Protein AF-A0AAD7P499-F1 (afdb_monomer)

Nearest PDB structures (foldseek):
  9es7-assembly1_A  TM=9.376E-01  e=2.776E-11  Spinacia oleracea
  6rqf-assembly1_A  TM=9.314E-01  e=6.662E-11  Spinacia oleracea
  1q90-assembly1_B  TM=9.388E-01  e=1.866E-10  Chlamydomonas reinhardtii
  7zxy-assembly1_I  TM=9.371E-01  e=2.068E-10  Synechocystis sp. PCC 6803
  4h44-assembly1_A  TM=9.373E-01  e=2.816E-10  Nostoc sp. PCC 7120 = FACHB-418

Foldseek 3Di:
DDDDPDDDDCVVVVVCVLPDCVCVPPPRVVLNVLVVVLVVLVVLLVLLVLCAVVDPVNQVSVQVVLQVLCPPPPCSQVSSCVQCVDPGNDPSNNVSSVCCNPPVSVVVSVVSVVVNVVSCVVPDDDDDD

Structure (mmCIF, N/CA/C/O backbone):
data_AF-A0AAD7P499-F1
#
_entry.id   AF-A0AAD7P499-F1
#
loop_
_atom_site.group_PDB
_atom_site.id
_atom_site.type_symbol
_atom_site.label_atom_id
_atom_site.label_alt_id
_atom_site.label_comp_id
_atom_site.label_asym_id
_atom_site.label_entity_id
_atom_site.label_seq_id
_atom_site.pdbx_PDB_ins_code
_atom_site.Cartn_x
_atom_site.Cartn_y
_atom_site.Cartn_z
_atom_site.occupancy
_atom_site.B_iso_or_equiv
_atom_site.auth_seq_id
_atom_site.auth_comp_id
_atom_site.auth_asym_id
_atom_site.auth_atom_id
_atom_site.pdbx_PDB_model_num
ATOM 1 N N . MET A 1 1 ? 2.656 14.335 39.835 1.00 34.94 1 MET A N 1
ATOM 2 C CA . MET A 1 1 ? 3.206 13.265 40.696 1.00 34.94 1 MET A CA 1
ATOM 3 C C . MET A 1 1 ? 2.964 11.946 39.965 1.00 34.94 1 MET A C 1
ATOM 5 O O . MET A 1 1 ? 1.890 11.389 40.089 1.00 34.94 1 MET A O 1
ATOM 9 N N . VAL A 1 2 ? 3.708 11.640 38.898 1.00 44.84 2 VAL A N 1
ATOM 10 C CA . VAL A 1 2 ? 5.021 10.953 38.890 1.00 44.84 2 VAL A CA 1
ATOM 11 C C . VAL A 1 2 ? 4.968 9.663 39.716 1.00 44.84 2 VAL A C 1
ATOM 13 O O . VAL A 1 2 ? 5.393 9.638 40.865 1.00 44.84 2 VAL A O 1
ATOM 16 N N . GLY A 1 3 ? 4.378 8.620 39.128 1.00 40.53 3 GLY A N 1
ATOM 17 C CA . GLY A 1 3 ? 4.445 7.245 39.618 1.00 40.53 3 GLY A CA 1
ATOM 18 C C . GLY A 1 3 ? 5.548 6.511 38.867 1.00 40.53 3 GLY A C 1
ATOM 19 O O . GLY A 1 3 ? 5.436 6.297 37.663 1.00 40.53 3 GLY A O 1
ATOM 20 N N . LYS A 1 4 ? 6.628 6.218 39.587 1.00 42.44 4 LYS A N 1
ATOM 21 C CA . LYS A 1 4 ? 7.816 5.490 39.142 1.00 42.44 4 LYS A CA 1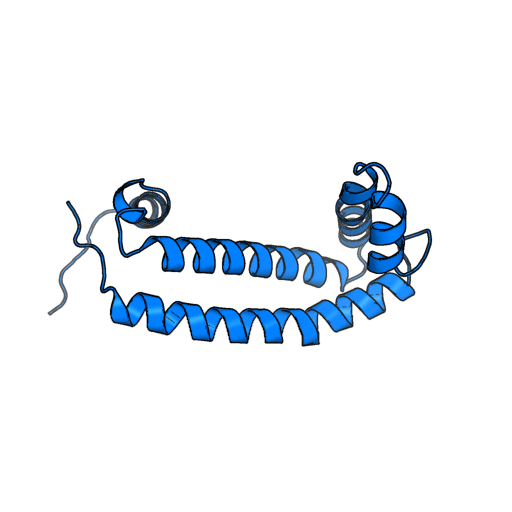
ATOM 22 C C . LYS A 1 4 ? 7.460 4.109 38.582 1.00 42.44 4 LYS A C 1
ATOM 24 O O . LYS A 1 4 ? 6.815 3.330 39.277 1.00 42.44 4 LYS A O 1
ATOM 29 N N . TYR A 1 5 ? 7.961 3.802 37.390 1.00 47.28 5 TYR A N 1
ATOM 30 C CA . TYR A 1 5 ? 8.195 2.434 36.931 1.00 47.28 5 TYR A CA 1
ATOM 31 C C . TYR A 1 5 ? 9.713 2.254 36.869 1.00 47.28 5 TYR A C 1
ATOM 33 O O . TYR A 1 5 ? 10.354 2.603 35.886 1.00 47.28 5 TYR A O 1
ATOM 41 N N . ASP A 1 6 ? 10.285 1.813 37.988 1.00 47.78 6 ASP A N 1
ATOM 42 C CA . ASP A 1 6 ? 11.699 1.460 38.115 1.00 47.78 6 ASP A CA 1
ATOM 43 C C . ASP A 1 6 ? 11.816 -0.065 37.919 1.00 47.78 6 ASP A C 1
ATOM 45 O O . ASP A 1 6 ? 11.489 -0.836 38.822 1.00 47.78 6 ASP A O 1
ATOM 49 N N . GLY A 1 7 ? 12.255 -0.518 36.739 1.00 48.16 7 GLY A N 1
ATOM 50 C CA . GLY A 1 7 ? 12.545 -1.929 36.460 1.00 48.16 7 GLY A CA 1
ATOM 51 C C . GLY A 1 7 ? 13.224 -2.117 35.093 1.00 48.16 7 GLY A C 1
ATOM 52 O O . GLY A 1 7 ? 12.680 -1.658 34.102 1.00 48.16 7 GLY A O 1
ATOM 53 N N . PRO A 1 8 ? 14.388 -2.785 34.990 1.00 52.06 8 PRO A N 1
ATOM 54 C CA . PRO A 1 8 ? 15.264 -2.710 33.810 1.00 52.06 8 PRO A CA 1
ATOM 55 C C . PRO A 1 8 ? 14.818 -3.502 32.554 1.00 52.06 8 PRO A C 1
ATOM 57 O O . PRO A 1 8 ? 15.661 -3.752 31.702 1.00 52.06 8 PRO A O 1
ATOM 60 N N . ASN A 1 9 ? 13.553 -3.934 32.425 1.00 48.44 9 ASN A N 1
ATOM 61 C CA . ASN A 1 9 ? 13.079 -4.811 31.327 1.00 48.44 9 ASN A CA 1
ATOM 62 C C . ASN A 1 9 ? 11.572 -4.648 30.982 1.00 48.44 9 ASN A C 1
ATOM 64 O O . ASN A 1 9 ? 10.900 -5.608 30.586 1.00 48.44 9 ASN A O 1
ATOM 68 N N . ASP A 1 10 ? 11.007 -3.456 31.159 1.00 53.47 10 ASP A N 1
ATOM 69 C CA . ASP A 1 10 ? 9.574 -3.156 31.016 1.00 53.47 10 ASP A CA 1
ATOM 70 C C . ASP A 1 10 ? 9.058 -3.067 29.564 1.00 53.47 10 ASP A C 1
ATOM 72 O O . ASP A 1 10 ? 7.848 -3.113 29.336 1.00 53.47 10 ASP A O 1
ATOM 76 N N . ASP A 1 11 ? 9.944 -3.091 28.567 1.00 49.97 11 ASP A N 1
ATOM 77 C CA . ASP A 1 11 ? 9.561 -3.135 27.149 1.00 49.97 11 ASP A CA 1
ATOM 78 C C . ASP A 1 11 ? 8.774 -4.407 26.789 1.00 49.97 11 ASP A C 1
ATOM 80 O O . ASP A 1 11 ? 7.837 -4.380 25.991 1.00 49.97 11 ASP A O 1
ATOM 84 N N . SER A 1 12 ? 9.110 -5.539 27.416 1.00 45.06 12 SER A N 1
ATOM 85 C CA . SER A 1 12 ? 8.490 -6.844 27.141 1.00 45.06 12 SER A CA 1
ATOM 86 C C . SER A 1 12 ? 7.013 -6.927 27.557 1.00 45.06 12 SER A C 1
ATOM 88 O O . SER A 1 12 ? 6.241 -7.667 26.942 1.00 45.06 12 SER A O 1
ATOM 90 N N . ALA A 1 13 ? 6.586 -6.122 28.535 1.00 45.59 13 ALA A N 1
ATOM 91 C CA . ALA A 1 13 ? 5.200 -6.082 28.997 1.00 45.59 13 ALA A CA 1
ATOM 92 C C . ALA A 1 13 ? 4.263 -5.432 27.963 1.00 45.59 13 ALA A C 1
ATOM 94 O O . ALA A 1 13 ? 3.115 -5.852 27.813 1.00 45.59 13 ALA A O 1
ATOM 95 N N . VAL A 1 14 ? 4.758 -4.462 27.188 1.00 47.19 14 VAL A N 1
ATOM 96 C CA . VAL A 1 14 ? 3.976 -3.778 26.145 1.00 47.19 14 VAL A CA 1
ATOM 97 C C . VAL A 1 14 ? 3.713 -4.707 24.956 1.00 47.19 14 VAL A C 1
ATOM 99 O O . VAL A 1 14 ? 2.583 -4.790 24.469 1.00 47.19 14 VAL A O 1
ATOM 102 N N . TYR A 1 15 ? 4.724 -5.472 24.526 1.00 45.94 15 TYR A N 1
ATOM 103 C CA . TYR A 1 15 ? 4.560 -6.465 23.455 1.00 45.94 15 TYR A CA 1
ATOM 104 C C . TYR A 1 15 ? 3.641 -7.617 23.876 1.00 45.94 15 TYR A C 1
ATOM 106 O O . TYR A 1 15 ? 2.834 -8.095 23.075 1.00 45.94 15 TYR A O 1
ATOM 114 N N . PHE A 1 16 ? 3.713 -8.028 25.145 1.00 40.81 16 PHE A N 1
ATOM 115 C CA . PHE A 1 16 ? 2.889 -9.109 25.675 1.00 40.81 16 PHE A CA 1
ATOM 116 C C . PHE A 1 16 ? 1.403 -8.724 25.744 1.00 40.81 16 PHE A C 1
ATOM 118 O O . PHE A 1 16 ? 0.539 -9.521 25.378 1.00 40.81 16 PHE A O 1
ATOM 125 N N . VAL A 1 17 ? 1.080 -7.481 26.118 1.00 49.75 17 VAL A N 1
ATOM 126 C CA . VAL A 1 17 ? -0.310 -6.996 26.214 1.00 49.75 17 VAL A CA 1
ATOM 127 C C . VAL A 1 17 ? -1.006 -6.910 24.845 1.00 49.75 17 VAL A C 1
ATOM 129 O O . VAL A 1 17 ? -2.199 -7.205 24.763 1.00 49.75 17 VAL A O 1
ATOM 132 N N . CYS A 1 18 ? -0.290 -6.592 23.759 1.00 52.69 18 CYS A N 1
ATOM 133 C CA . CYS A 1 18 ? -0.866 -6.529 22.404 1.00 52.69 18 CYS A CA 1
ATOM 134 C C . CYS A 1 18 ? -1.119 -7.904 21.749 1.00 52.69 18 CYS A C 1
ATOM 136 O O . CYS A 1 18 ? -1.964 -7.999 20.858 1.00 52.69 18 CYS A O 1
ATOM 138 N N . ILE A 1 19 ? -0.413 -8.959 22.180 1.00 55.81 19 ILE A N 1
ATOM 139 C CA . ILE A 1 19 ? -0.542 -10.338 21.652 1.00 55.81 19 ILE A CA 1
ATOM 140 C C . ILE 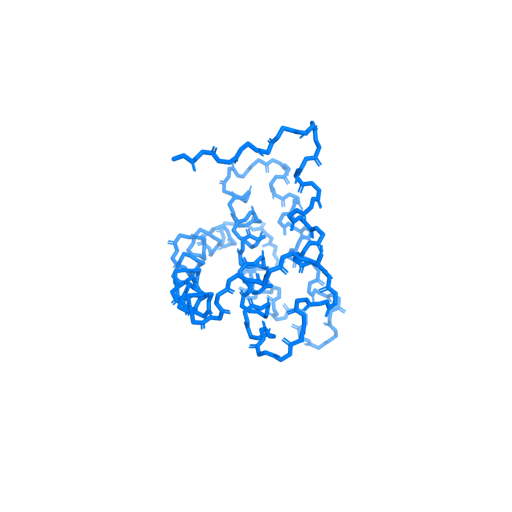A 1 19 ? -1.395 -11.239 22.571 1.00 55.81 19 ILE A C 1
ATOM 142 O O . ILE A 1 19 ? -1.827 -12.320 22.172 1.00 55.81 19 ILE A O 1
ATOM 146 N N . SER A 1 20 ? -1.700 -10.793 23.793 1.00 47.41 20 SER A N 1
ATOM 147 C CA . SER A 1 20 ? -2.490 -11.564 24.758 1.00 47.41 20 SER A CA 1
ATOM 148 C C . SER A 1 20 ? -3.940 -11.807 24.295 1.00 47.41 20 SER A C 1
ATOM 150 O O . SER A 1 20 ? -4.618 -10.856 23.895 1.00 47.41 20 SER A O 1
ATOM 152 N N . PRO A 1 21 ? -4.513 -13.014 24.493 1.00 49.44 21 PRO A N 1
ATOM 153 C CA . PRO A 1 21 ? -5.933 -13.291 24.228 1.00 49.44 21 PRO A CA 1
ATOM 154 C C . PRO A 1 21 ? -6.907 -12.466 25.096 1.00 49.44 21 PRO A C 1
ATOM 156 O O . PRO A 1 21 ? -8.099 -12.395 24.805 1.00 49.44 21 PRO A O 1
ATOM 159 N N . VAL A 1 22 ? -6.412 -11.780 26.133 1.00 43.78 22 VAL A N 1
ATOM 160 C CA . VAL A 1 22 ? -7.172 -10.811 26.944 1.00 43.78 22 VAL A CA 1
ATOM 161 C C . VAL A 1 22 ? -7.501 -9.526 26.163 1.00 43.78 22 VAL A C 1
ATOM 163 O O . VAL A 1 22 ? -8.550 -8.929 26.407 1.00 43.78 22 VAL A O 1
ATOM 166 N N . ALA A 1 23 ? -6.688 -9.135 25.172 1.00 47.06 23 ALA A N 1
ATOM 167 C CA . ALA A 1 23 ? -6.974 -8.004 24.282 1.00 47.06 23 ALA A CA 1
ATOM 168 C C . ALA A 1 23 ? -8.064 -8.317 23.233 1.00 47.06 23 ALA A C 1
ATOM 170 O O . ALA A 1 23 ? -8.635 -7.396 22.652 1.00 47.06 23 ALA A O 1
ATOM 171 N N . LEU A 1 24 ? -8.389 -9.602 2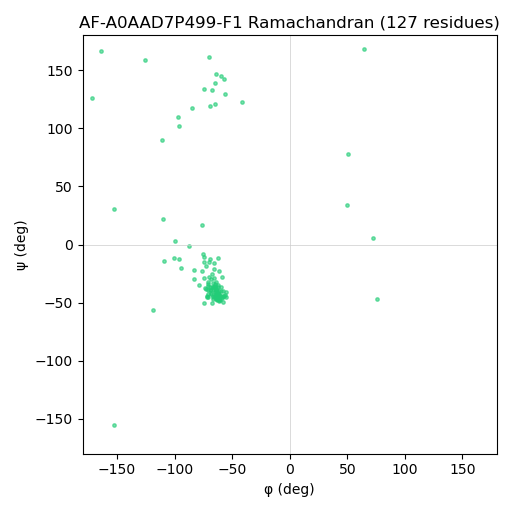3.033 1.00 46.25 24 LEU A N 1
ATOM 172 C CA . LEU A 1 24 ? -9.412 -10.086 22.095 1.00 46.25 24 LEU A CA 1
ATOM 173 C C . LEU A 1 24 ? -10.823 -10.151 22.707 1.00 46.25 24 LEU A C 1
ATOM 175 O O . LEU A 1 24 ? -11.772 -10.505 22.016 1.00 46.25 24 LEU A O 1
ATOM 179 N N . LYS A 1 25 ? -11.011 -9.815 23.992 1.00 41.97 25 LYS A N 1
ATOM 180 C CA . LYS A 1 25 ? -12.358 -9.777 24.585 1.00 41.97 25 LYS A CA 1
ATOM 181 C C . LYS A 1 25 ? -13.186 -8.640 23.964 1.00 41.97 25 LYS A C 1
ATOM 183 O O . LYS A 1 25 ? -12.728 -7.495 23.890 1.00 41.97 25 LYS A O 1
ATOM 188 N N . LYS A 1 26 ? -14.440 -8.935 23.577 1.00 33.38 26 LYS A N 1
ATOM 189 C CA . LYS A 1 26 ? -15.474 -7.924 23.254 1.00 33.38 26 LYS A CA 1
ATOM 190 C C . LYS A 1 26 ? -15.394 -6.793 24.290 1.00 33.38 26 LYS A C 1
ATOM 192 O O . LYS A 1 26 ? -15.499 -7.108 25.477 1.00 33.38 26 LYS A O 1
ATOM 197 N N . PRO A 1 27 ? -15.197 -5.514 23.907 1.00 53.22 27 PRO A N 1
ATOM 198 C CA . PRO A 1 27 ? -15.448 -4.878 22.605 1.00 53.22 27 PRO A CA 1
ATOM 199 C C . PRO A 1 27 ? -14.196 -4.458 21.783 1.00 53.22 27 PRO A C 1
ATOM 201 O O . PRO A 1 27 ? -14.317 -3.562 20.951 1.00 53.22 27 PRO A O 1
ATOM 204 N N . ARG A 1 28 ? -12.997 -5.034 21.995 1.00 61.12 28 ARG A N 1
ATOM 205 C CA . ARG A 1 28 ? -11.718 -4.485 21.461 1.00 61.12 28 ARG A CA 1
ATOM 206 C C . ARG A 1 28 ? -11.166 -5.142 20.177 1.00 61.12 28 ARG A C 1
ATOM 208 O O . ARG A 1 28 ? -10.134 -4.710 19.666 1.00 61.12 28 ARG A O 1
ATOM 215 N N . GLU A 1 29 ? -11.877 -6.110 19.595 1.00 66.62 29 GLU A N 1
ATOM 216 C CA . GLU A 1 29 ? -11.454 -6.858 18.390 1.00 66.62 29 GLU A CA 1
ATOM 217 C C . GLU A 1 29 ? -11.186 -5.955 17.168 1.00 66.62 29 GLU A C 1
ATOM 219 O O . GLU A 1 29 ? -10.206 -6.139 16.450 1.00 66.62 29 GLU A O 1
ATOM 224 N N . LEU A 1 30 ? -12.011 -4.924 16.955 1.00 67.94 30 LEU A N 1
ATOM 225 C CA . LEU A 1 30 ? -11.861 -4.007 15.816 1.00 67.94 30 LEU A CA 1
ATOM 226 C C . LEU A 1 30 ? -10.603 -3.125 15.922 1.00 67.94 30 LEU A C 1
ATOM 228 O O . LEU A 1 30 ? -9.996 -2.774 14.907 1.00 67.94 30 LEU A O 1
ATOM 232 N N . THR A 1 31 ? -10.165 -2.804 17.142 1.00 71.12 31 THR A N 1
ATOM 233 C CA . THR A 1 31 ? -8.928 -2.042 17.374 1.00 71.12 31 THR A CA 1
ATOM 234 C C . THR A 1 31 ? -7.711 -2.901 17.048 1.00 71.12 31 THR A C 1
ATOM 236 O O . THR A 1 31 ? -6.740 -2.417 16.471 1.00 71.12 31 THR A O 1
ATOM 239 N N . TRP A 1 32 ? -7.784 -4.201 17.341 1.00 76.44 32 TRP A N 1
ATOM 240 C CA . TRP A 1 32 ? -6.741 -5.151 16.970 1.00 76.44 32 TRP A CA 1
ATOM 241 C C . TRP A 1 32 ? -6.652 -5.334 15.450 1.00 76.44 32 TRP A C 1
ATOM 243 O O . TRP A 1 32 ? -5.568 -5.198 14.890 1.00 76.44 32 TRP A O 1
ATOM 253 N N . VAL A 1 33 ? -7.783 -5.529 14.755 1.00 80.31 33 VAL A N 1
ATOM 254 C CA . VAL A 1 33 ? -7.799 -5.659 13.283 1.00 80.31 33 VAL A CA 1
ATOM 255 C C . VAL A 1 33 ? -7.223 -4.411 12.611 1.00 80.31 33 VAL A C 1
ATOM 257 O O . VAL A 1 33 ? -6.382 -4.519 11.722 1.00 80.31 33 VAL A O 1
ATOM 260 N N . THR A 1 34 ? -7.617 -3.217 13.060 1.00 80.38 34 THR A N 1
ATOM 261 C CA . THR A 1 34 ? -7.061 -1.963 12.521 1.00 80.38 34 THR A CA 1
ATOM 262 C C . THR A 1 34 ? -5.563 -1.813 12.813 1.00 80.38 34 THR A C 1
ATOM 264 O O . THR A 1 34 ? -4.832 -1.322 11.954 1.00 80.38 34 THR A O 1
ATOM 267 N N . GLY A 1 35 ? -5.082 -2.298 13.963 1.00 81.62 35 GLY A N 1
ATOM 268 C CA . GLY A 1 35 ? -3.654 -2.367 14.288 1.00 81.62 35 GLY A CA 1
ATOM 269 C C . GLY A 1 35 ? -2.869 -3.324 13.382 1.00 81.62 35 GLY A C 1
ATOM 270 O O . GLY A 1 35 ? -1.812 -2.955 12.875 1.00 81.62 35 GLY A O 1
ATOM 271 N N . VAL A 1 36 ? -3.402 -4.519 13.104 1.00 85.75 36 VAL A N 1
ATOM 272 C CA . VAL A 1 36 ? -2.788 -5.479 12.165 1.00 85.75 36 VAL A CA 1
ATOM 273 C C . VAL A 1 36 ? -2.715 -4.893 10.755 1.00 85.75 36 VAL A C 1
ATOM 275 O O . VAL A 1 36 ? -1.682 -5.001 10.096 1.00 85.75 36 VAL A O 1
ATOM 278 N N . VAL A 1 37 ? -3.769 -4.213 10.298 1.00 87.25 37 VAL A N 1
ATOM 279 C CA . VAL A 1 37 ? -3.756 -3.543 8.989 1.00 87.25 37 VAL A CA 1
ATOM 280 C C . VAL A 1 37 ? -2.687 -2.445 8.938 1.00 87.25 37 VAL A C 1
ATOM 282 O O . VAL A 1 37 ? -1.927 -2.381 7.972 1.00 87.25 37 VAL A O 1
ATOM 285 N N . LEU A 1 38 ? -2.557 -1.625 9.988 1.00 85.62 38 LEU A N 1
ATOM 286 C CA . LEU A 1 38 ? -1.493 -0.618 10.088 1.00 85.62 38 LEU A CA 1
ATOM 287 C C . LEU A 1 38 ? -0.088 -1.241 10.102 1.00 85.62 38 LEU A C 1
ATOM 289 O O . LEU A 1 38 ? 0.830 -0.692 9.486 1.00 85.62 38 LEU A O 1
ATOM 293 N N . ALA A 1 39 ? 0.089 -2.402 10.738 1.00 87.06 39 ALA A N 1
ATOM 294 C CA . ALA A 1 39 ? 1.355 -3.133 10.716 1.00 87.06 39 ALA A CA 1
ATOM 295 C C . ALA A 1 39 ? 1.722 -3.590 9.292 1.00 87.06 39 ALA A C 1
ATOM 297 O O . ALA A 1 39 ? 2.855 -3.386 8.851 1.00 87.06 39 ALA A O 1
ATOM 298 N N . VAL A 1 40 ? 0.758 -4.122 8.531 1.00 88.31 40 VAL A N 1
ATOM 299 C CA . VAL A 1 40 ? 0.963 -4.519 7.124 1.00 88.31 40 VAL A CA 1
ATOM 300 C C . VAL A 1 40 ? 1.272 -3.310 6.234 1.00 88.31 40 VAL A C 1
ATOM 302 O O . VAL A 1 40 ? 2.174 -3.375 5.392 1.00 88.31 40 VAL A O 1
ATOM 305 N N . LEU A 1 41 ? 0.581 -2.183 6.432 1.00 89.12 41 LEU A N 1
ATOM 306 C CA . LEU A 1 41 ? 0.866 -0.936 5.711 1.00 89.12 41 LEU A CA 1
ATOM 307 C C . LEU A 1 41 ? 2.284 -0.424 6.005 1.00 89.12 41 LEU A C 1
ATOM 309 O O . LEU A 1 41 ? 2.993 -0.007 5.090 1.00 89.12 41 LEU A O 1
ATOM 313 N N . THR A 1 42 ? 2.734 -0.520 7.256 1.00 89.19 42 THR A N 1
ATOM 314 C CA . THR A 1 42 ? 4.083 -0.102 7.670 1.00 89.19 42 THR A CA 1
ATOM 315 C C . THR A 1 42 ? 5.166 -1.007 7.076 1.00 89.19 42 THR A C 1
ATOM 317 O O . THR A 1 42 ? 6.167 -0.516 6.554 1.00 89.19 42 THR A O 1
ATOM 320 N N . ALA A 1 43 ? 4.950 -2.326 7.063 1.00 88.38 43 ALA A N 1
ATOM 321 C CA . ALA A 1 43 ? 5.842 -3.261 6.377 1.00 88.38 43 ALA A CA 1
ATOM 322 C C . ALA A 1 43 ? 5.932 -2.955 4.869 1.00 88.38 43 ALA A C 1
ATOM 324 O O . ALA A 1 43 ? 7.019 -2.955 4.290 1.00 88.38 43 ALA A O 1
ATOM 325 N N . SER A 1 44 ? 4.801 -2.605 4.246 1.00 87.19 44 SER A N 1
ATOM 326 C CA . SER A 1 44 ? 4.737 -2.208 2.832 1.00 87.19 44 SER A CA 1
ATOM 327 C C . SER A 1 44 ? 5.508 -0.909 2.551 1.00 87.19 44 SER A C 1
ATOM 329 O O . SER A 1 44 ? 6.177 -0.800 1.519 1.00 87.19 44 SER A O 1
ATOM 331 N N . PHE A 1 45 ? 5.481 0.056 3.477 1.00 87.62 45 PHE A N 1
ATOM 332 C CA . PHE A 1 45 ? 6.328 1.255 3.440 1.00 87.62 45 PHE A CA 1
ATOM 333 C C . PHE A 1 45 ? 7.819 0.906 3.445 1.00 87.62 45 PHE A C 1
ATOM 335 O O . PHE A 1 45 ? 8.575 1.460 2.649 1.00 87.62 45 PHE A O 1
ATOM 342 N N . GLY A 1 46 ? 8.235 -0.042 4.290 1.00 86.19 46 GLY A N 1
ATOM 343 C CA . GLY A 1 46 ? 9.621 -0.511 4.344 1.00 86.19 46 GLY A CA 1
ATOM 344 C C . GLY A 1 46 ? 10.086 -1.124 3.021 1.00 86.19 46 GLY A C 1
ATOM 345 O O . GLY A 1 46 ? 11.125 -0.737 2.492 1.00 86.19 46 GLY A O 1
ATOM 346 N N . VAL A 1 47 ? 9.281 -2.016 2.434 1.00 84.25 47 VAL A N 1
ATOM 347 C CA . VAL A 1 47 ? 9.598 -2.671 1.150 1.00 84.25 47 VAL A CA 1
ATOM 348 C C . VAL A 1 47 ? 9.696 -1.660 0.005 1.00 84.25 47 VAL A C 1
ATOM 350 O O . VAL A 1 47 ? 10.650 -1.682 -0.773 1.00 84.25 47 VAL A O 1
ATOM 353 N N . THR A 1 48 ? 8.713 -0.767 -0.114 1.00 85.06 48 THR A N 1
ATOM 354 C CA . THR A 1 48 ? 8.668 0.216 -1.208 1.00 85.06 48 THR A CA 1
ATOM 355 C C . THR A 1 48 ? 9.733 1.305 -1.061 1.00 85.06 48 THR A C 1
ATOM 357 O O . THR A 1 48 ? 10.299 1.728 -2.066 1.00 85.06 48 THR A O 1
ATOM 360 N N . GLY A 1 49 ? 10.067 1.707 0.170 1.00 84.44 49 GLY A N 1
ATOM 361 C CA . GLY A 1 49 ? 11.128 2.676 0.452 1.00 84.44 49 GLY A CA 1
ATOM 362 C C . GLY A 1 49 ? 12.530 2.119 0.196 1.00 84.44 49 GLY A C 1
ATOM 363 O O . GLY A 1 49 ? 13.373 2.800 -0.385 1.00 84.44 49 GLY A O 1
ATOM 364 N N . TYR A 1 50 ? 12.762 0.849 0.543 1.00 84.12 50 TYR A N 1
ATOM 365 C CA . TYR A 1 50 ? 14.047 0.178 0.321 1.00 84.12 50 TYR A CA 1
ATOM 366 C C . TYR A 1 50 ? 14.387 -0.003 -1.168 1.00 84.12 50 TYR A C 1
ATOM 368 O O . TYR A 1 50 ? 15.549 -0.116 -1.539 1.00 84.12 50 TYR A O 1
ATOM 376 N N . SER A 1 51 ? 13.385 0.036 -2.050 1.00 77.50 51 SER A N 1
ATOM 377 C CA . SER A 1 51 ? 13.583 -0.049 -3.501 1.00 77.50 51 SER A CA 1
ATOM 378 C C . SER A 1 51 ? 14.178 1.220 -4.137 1.00 77.50 51 SER A C 1
ATOM 380 O O . SER A 1 51 ? 14.623 1.158 -5.287 1.00 77.50 51 SER A O 1
ATOM 382 N N . LEU A 1 52 ? 14.119 2.377 -3.465 1.00 74.38 52 LEU A N 1
ATOM 383 C CA . LEU A 1 52 ? 14.385 3.690 -4.073 1.00 74.38 52 LEU A CA 1
ATOM 384 C C . LEU A 1 52 ? 15.869 3.981 -4.372 1.00 74.38 52 LEU A C 1
ATOM 386 O O . LEU A 1 52 ? 16.130 4.556 -5.431 1.00 74.38 52 LEU A O 1
ATOM 390 N N . PRO A 1 53 ? 16.848 3.577 -3.535 1.00 76.75 53 PRO A N 1
ATOM 391 C CA . PRO A 1 53 ? 18.267 3.810 -3.820 1.00 76.75 53 PRO A CA 1
ATOM 392 C C . PRO A 1 53 ? 18.800 3.052 -5.047 1.00 76.75 53 PRO A C 1
ATOM 394 O O . PRO A 1 53 ? 19.863 3.403 -5.555 1.00 76.75 53 PRO A O 1
ATOM 397 N N . ARG A 1 54 ? 18.072 2.034 -5.541 1.00 72.88 54 ARG A N 1
ATOM 398 C CA . ARG A 1 54 ? 18.516 1.114 -6.610 1.00 72.88 54 ARG A CA 1
ATOM 399 C C . ARG A 1 54 ? 19.902 0.510 -6.370 1.00 72.88 54 ARG A C 1
ATOM 401 O O . ARG A 1 54 ? 20.648 0.244 -7.311 1.00 72.88 54 ARG A O 1
ATOM 408 N N . ASP A 1 55 ? 20.245 0.268 -5.117 1.00 81.44 55 ASP A N 1
ATOM 409 C CA . ASP A 1 55 ? 21.409 -0.529 -4.775 1.00 81.44 55 ASP A CA 1
ATOM 410 C C . ASP A 1 55 ? 21.168 -2.011 -5.123 1.00 81.44 55 ASP A C 1
ATOM 412 O O . ASP A 1 55 ? 20.032 -2.463 -5.306 1.00 81.44 55 ASP A O 1
ATOM 416 N N . GLN A 1 56 ? 22.254 -2.782 -5.233 1.00 83.12 56 GLN A N 1
ATOM 417 C CA . GLN A 1 56 ? 22.194 -4.201 -5.593 1.00 83.12 56 GLN A CA 1
ATOM 418 C C . GLN A 1 56 ? 21.267 -4.975 -4.638 1.00 83.12 56 GLN A C 1
ATOM 420 O O . GLN A 1 56 ? 20.477 -5.802 -5.088 1.00 83.12 56 GLN A O 1
ATOM 425 N N . ILE A 1 57 ? 21.319 -4.690 -3.333 1.00 84.06 57 ILE A N 1
ATOM 426 C CA . ILE A 1 57 ? 20.539 -5.406 -2.316 1.00 84.06 57 ILE A CA 1
ATOM 427 C C . ILE A 1 57 ? 19.056 -5.028 -2.428 1.00 84.06 57 ILE A C 1
ATOM 429 O O . ILE A 1 57 ? 18.206 -5.919 -2.464 1.00 84.06 57 ILE A O 1
ATOM 433 N N . GLY A 1 58 ? 18.749 -3.738 -2.594 1.00 81.25 58 GLY A N 1
ATOM 434 C CA . GLY A 1 58 ? 17.402 -3.241 -2.884 1.00 81.25 58 GLY A CA 1
ATOM 435 C C . GLY A 1 58 ? 16.770 -3.884 -4.121 1.00 81.25 58 GLY A C 1
ATOM 436 O O . GLY A 1 58 ? 15.626 -4.342 -4.070 1.00 81.25 58 GLY A O 1
ATOM 437 N N . TYR A 1 59 ? 17.521 -4.009 -5.220 1.00 83.75 59 TYR A N 1
ATOM 438 C CA . TYR A 1 59 ? 17.033 -4.647 -6.447 1.00 83.75 59 TYR A CA 1
ATOM 439 C C . TYR A 1 59 ? 16.660 -6.125 -6.240 1.00 83.75 59 TYR A C 1
ATOM 441 O O . TYR A 1 59 ? 15.576 -6.559 -6.643 1.00 83.75 59 TYR A O 1
ATOM 449 N N . TRP A 1 60 ? 17.529 -6.908 -5.589 1.00 85.81 60 TRP A N 1
ATOM 450 C CA . TRP A 1 60 ? 17.261 -8.328 -5.333 1.00 85.81 60 TRP A CA 1
ATOM 451 C C . TRP A 1 60 ? 16.139 -8.539 -4.320 1.00 85.81 60 TRP A C 1
ATOM 453 O O . TRP A 1 60 ? 15.317 -9.435 -4.515 1.00 85.81 60 TRP A O 1
ATOM 463 N N . ALA A 1 61 ? 16.046 -7.688 -3.296 1.00 84.88 61 ALA A N 1
ATOM 464 C CA . ALA A 1 61 ? 14.949 -7.724 -2.338 1.00 84.88 61 ALA A CA 1
ATOM 465 C C . ALA A 1 61 ? 13.593 -7.554 -3.042 1.00 84.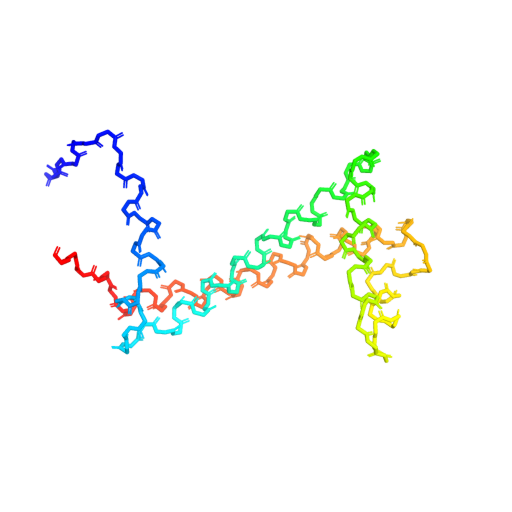88 61 ALA A C 1
ATOM 467 O O . ALA A 1 61 ? 12.696 -8.379 -2.872 1.00 84.88 61 ALA A O 1
ATOM 468 N N . VAL A 1 62 ? 13.456 -6.547 -3.912 1.00 83.88 62 VAL A N 1
ATOM 469 C CA . VAL A 1 62 ? 12.215 -6.302 -4.669 1.00 83.88 62 VAL A CA 1
ATOM 470 C C . VAL A 1 62 ? 11.902 -7.444 -5.629 1.00 83.88 62 VAL A C 1
ATOM 472 O O . VAL A 1 62 ? 10.742 -7.842 -5.763 1.00 83.88 62 VAL A O 1
ATOM 475 N N . LYS A 1 63 ? 12.920 -8.014 -6.280 1.00 85.12 63 LYS A N 1
ATOM 476 C CA . LYS A 1 63 ? 12.744 -9.168 -7.167 1.00 85.12 63 LYS A CA 1
ATOM 477 C C . LYS A 1 63 ? 12.186 -10.382 -6.423 1.00 85.12 63 LYS A C 1
ATOM 479 O O . LYS A 1 63 ? 11.275 -11.023 -6.934 1.00 85.12 63 LYS A O 1
ATOM 484 N N . ILE A 1 64 ? 12.685 -10.666 -5.219 1.00 86.56 64 ILE A N 1
ATOM 485 C CA . ILE A 1 64 ? 12.190 -11.770 -4.386 1.00 86.56 64 ILE A CA 1
ATOM 486 C C . ILE A 1 64 ? 10.761 -11.477 -3.917 1.00 86.56 64 ILE A C 1
ATOM 488 O O . ILE A 1 64 ? 9.874 -12.297 -4.134 1.00 86.56 64 ILE A O 1
ATOM 492 N N . VAL A 1 65 ? 10.503 -10.293 -3.348 1.00 85.12 65 VAL A N 1
ATOM 493 C CA . VAL A 1 65 ? 9.178 -9.935 -2.804 1.00 85.12 65 VAL A CA 1
ATOM 494 C C . VAL A 1 65 ? 8.098 -9.941 -3.887 1.00 85.12 65 VAL A C 1
ATOM 496 O O . VAL A 1 65 ? 7.028 -10.511 -3.695 1.00 85.12 65 VAL A O 1
ATOM 499 N N . THR A 1 66 ? 8.378 -9.358 -5.053 1.00 83.56 66 THR A N 1
ATOM 500 C CA . THR A 1 66 ? 7.428 -9.355 -6.178 1.00 83.56 66 THR A CA 1
ATOM 501 C C . THR A 1 66 ? 7.333 -10.705 -6.883 1.00 83.56 66 THR A C 1
ATOM 503 O O . THR A 1 66 ? 6.460 -10.864 -7.729 1.00 83.56 66 THR A O 1
ATOM 506 N N . GLY A 1 67 ? 8.219 -11.661 -6.591 1.00 83.31 67 GLY A N 1
ATOM 507 C CA . GLY A 1 67 ? 8.157 -13.044 -7.078 1.00 83.31 67 GLY A CA 1
ATOM 508 C C . GLY A 1 67 ? 7.234 -13.941 -6.258 1.00 83.31 67 GLY A C 1
ATOM 509 O O . GLY A 1 67 ? 6.727 -14.925 -6.780 1.00 83.31 67 GLY A O 1
ATOM 510 N N . VAL A 1 68 ? 6.943 -13.583 -5.003 1.00 85.62 68 VAL A N 1
ATOM 511 C CA . VAL A 1 68 ? 6.074 -14.370 -4.108 1.00 85.62 68 VAL A CA 1
ATOM 512 C C . VAL A 1 68 ? 4.676 -14.639 -4.698 1.00 85.62 68 VAL A C 1
ATOM 514 O O . VAL A 1 68 ? 4.219 -15.780 -4.610 1.00 85.62 68 VAL A O 1
ATOM 517 N N . PRO A 1 69 ? 3.983 -13.671 -5.336 1.00 80.31 69 PRO A N 1
ATOM 518 C CA . PRO A 1 69 ? 2.640 -13.907 -5.865 1.00 80.31 69 PRO A CA 1
ATOM 519 C C . PRO A 1 69 ? 2.600 -14.835 -7.088 1.00 80.31 69 PRO A C 1
ATOM 521 O O . PRO A 1 69 ? 1.526 -15.343 -7.399 1.00 80.31 69 PRO A O 1
ATOM 524 N N . GLU A 1 70 ? 3.733 -15.107 -7.758 1.00 79.31 70 GLU A N 1
ATOM 525 C CA . GLU A 1 70 ? 3.796 -16.083 -8.866 1.00 79.31 70 GLU A CA 1
ATOM 526 C C . GLU A 1 70 ? 3.428 -17.501 -8.401 1.00 79.31 70 GLU A C 1
ATOM 528 O O . GLU A 1 70 ? 2.974 -18.310 -9.205 1.00 79.31 70 GLU A O 1
ATOM 533 N N . ALA A 1 71 ? 3.553 -17.794 -7.101 1.00 83.56 71 ALA A N 1
ATOM 534 C CA . ALA A 1 71 ? 3.167 -19.078 -6.522 1.00 83.56 71 ALA A CA 1
ATOM 535 C C . ALA A 1 71 ? 1.642 -19.320 -6.499 1.00 83.56 71 ALA A C 1
ATOM 537 O O . ALA A 1 71 ? 1.208 -20.442 -6.236 1.00 83.56 71 ALA A O 1
ATOM 538 N N . ILE A 1 72 ? 0.816 -18.296 -6.757 1.00 83.44 72 ILE A N 1
ATOM 539 C CA . ILE A 1 72 ? -0.646 -18.418 -6.773 1.00 83.44 72 ILE A CA 1
ATOM 540 C C . ILE A 1 72 ? -1.100 -18.905 -8.162 1.00 83.44 72 ILE A C 1
ATOM 542 O O . ILE A 1 72 ? -0.930 -18.174 -9.145 1.00 83.44 72 ILE A O 1
ATOM 546 N N . PRO A 1 73 ? -1.729 -20.093 -8.277 1.00 75.69 73 PRO A N 1
ATOM 547 C CA . PRO A 1 73 ? -2.219 -20.583 -9.560 1.00 75.69 73 PRO A CA 1
ATOM 548 C C . PRO A 1 73 ? -3.321 -19.661 -10.110 1.00 75.69 73 PRO A C 1
ATOM 550 O O . PRO A 1 73 ? -4.113 -19.098 -9.356 1.00 75.69 73 PRO A O 1
ATOM 553 N N . VAL A 1 74 ? -3.388 -19.520 -11.438 1.00 77.25 74 VAL A N 1
ATOM 554 C CA . VAL A 1 74 ? -4.370 -18.719 -12.207 1.00 77.25 74 VAL A CA 1
ATOM 555 C C . VAL A 1 74 ? -4.155 -17.198 -12.187 1.00 77.25 74 VAL A C 1
ATOM 557 O O . VAL A 1 74 ? -4.192 -16.590 -13.251 1.00 77.25 74 VAL A O 1
ATOM 560 N N . ILE A 1 75 ? -3.919 -16.573 -11.029 1.00 82.38 75 ILE A N 1
ATOM 561 C CA . ILE A 1 75 ? -3.907 -15.094 -10.903 1.00 82.38 75 ILE A CA 1
ATOM 562 C C . ILE A 1 75 ? -2.488 -14.530 -10.675 1.00 82.38 75 ILE A C 1
ATOM 564 O O . ILE A 1 75 ? -2.252 -13.331 -10.846 1.00 82.38 75 ILE A O 1
ATOM 568 N N . GLY A 1 76 ? -1.519 -15.386 -10.332 1.00 77.06 76 GLY A N 1
ATOM 569 C CA . GLY A 1 76 ? -0.171 -14.967 -9.944 1.00 77.06 76 GLY A CA 1
ATOM 570 C C . GLY A 1 76 ? 0.569 -14.157 -11.009 1.00 77.06 76 GLY A C 1
ATOM 571 O O . GLY A 1 76 ? 1.109 -13.094 -10.704 1.00 77.06 76 GLY A O 1
ATOM 572 N N . SER A 1 77 ? 0.536 -14.595 -12.271 1.00 77.94 77 SER A N 1
ATOM 573 C CA . SER A 1 77 ? 1.226 -13.909 -13.376 1.00 77.94 77 SER A CA 1
ATOM 574 C C . SER A 1 77 ? 0.676 -12.503 -13.630 1.00 77.94 77 SER A C 1
ATOM 576 O O . SER A 1 77 ? 1.447 -11.551 -13.744 1.00 77.94 77 SER A O 1
ATOM 578 N N . SER A 1 78 ? -0.649 -12.341 -13.637 1.00 81.38 78 SER A N 1
ATOM 579 C CA . SER A 1 78 ? -1.296 -11.041 -13.844 1.00 81.38 78 SER A CA 1
ATOM 580 C C . SER A 1 78 ? -1.031 -10.064 -12.695 1.00 81.38 78 SER A C 1
ATOM 582 O O . SER A 1 78 ? -0.808 -8.879 -12.935 1.00 81.38 78 SER A O 1
ATOM 584 N N . VAL A 1 79 ? -1.011 -10.542 -11.445 1.00 80.25 79 VAL A N 1
ATOM 585 C CA . VAL A 1 79 ? -0.686 -9.707 -10.271 1.00 80.25 79 VAL A CA 1
ATOM 586 C C . VAL A 1 79 ? 0.758 -9.229 -10.328 1.00 80.25 79 VAL A C 1
ATOM 588 O O . VAL A 1 79 ? 1.045 -8.069 -10.038 1.00 80.25 79 VAL A O 1
ATOM 591 N N . VAL A 1 80 ? 1.670 -10.102 -10.740 1.00 81.12 80 VAL A N 1
ATOM 592 C CA . VAL A 1 80 ? 3.092 -9.784 -10.866 1.00 81.12 80 VAL A CA 1
ATOM 593 C C . VAL A 1 80 ? 3.339 -8.765 -11.969 1.00 81.12 80 VAL A C 1
ATOM 595 O O . VAL A 1 80 ? 4.070 -7.797 -11.755 1.00 81.12 80 VAL A O 1
ATOM 598 N N . GLU A 1 81 ? 2.700 -8.934 -13.123 1.00 82.50 81 GLU A N 1
ATOM 599 C CA . GLU A 1 81 ? 2.793 -7.980 -14.225 1.00 82.50 81 GLU A CA 1
ATOM 600 C C . GLU A 1 81 ? 2.177 -6.624 -13.851 1.00 82.50 81 GLU A C 1
ATOM 602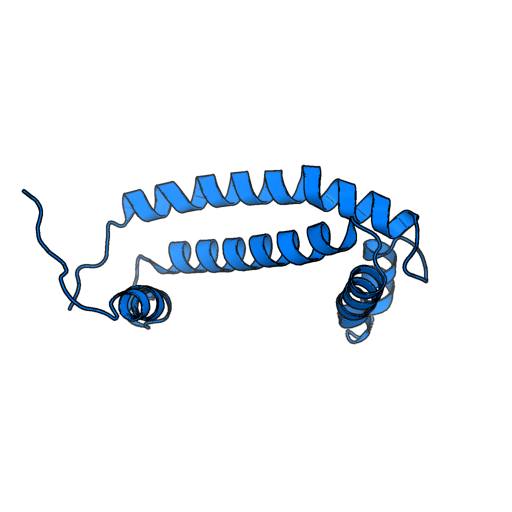 O O . GLU A 1 81 ? 2.725 -5.575 -14.192 1.00 82.50 81 GLU A O 1
ATOM 607 N N . LEU A 1 82 ? 1.102 -6.611 -13.058 1.00 81.94 82 LEU A N 1
ATOM 608 C CA . LEU A 1 82 ? 0.508 -5.382 -12.537 1.00 81.94 82 LEU A CA 1
ATOM 609 C C . LEU A 1 82 ? 1.403 -4.689 -11.493 1.00 81.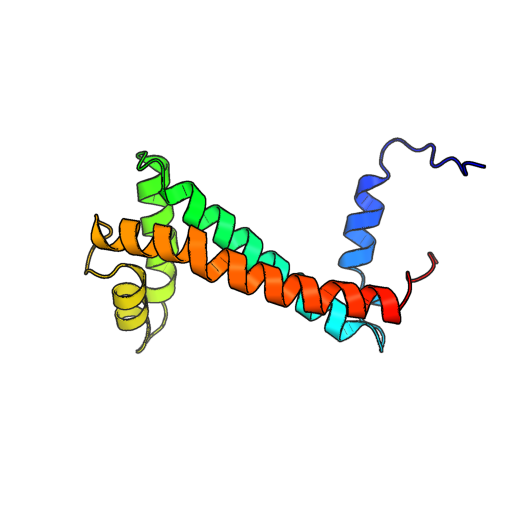94 82 LEU A C 1
ATOM 611 O O . LEU A 1 82 ? 1.533 -3.463 -11.512 1.00 81.94 82 LEU A O 1
ATOM 615 N N . LEU A 1 83 ? 2.067 -5.447 -10.620 1.00 77.94 83 LEU A N 1
ATOM 616 C CA . LEU A 1 83 ? 2.995 -4.903 -9.624 1.00 77.94 83 LEU A CA 1
ATOM 617 C C . LEU A 1 83 ? 4.289 -4.379 -10.262 1.00 77.94 83 LEU A C 1
ATOM 619 O O . LEU A 1 83 ? 4.734 -3.279 -9.935 1.00 77.94 83 LEU A O 1
ATOM 623 N N . ARG A 1 84 ? 4.892 -5.138 -11.186 1.00 79.62 84 ARG A N 1
ATOM 624 C CA . ARG A 1 84 ? 6.166 -4.777 -11.834 1.00 79.62 84 ARG A CA 1
ATOM 625 C C . ARG A 1 84 ? 5.978 -3.821 -13.014 1.00 79.62 84 ARG A C 1
ATOM 627 O O . ARG A 1 84 ? 6.864 -3.015 -13.287 1.00 79.62 84 ARG A O 1
ATOM 634 N N . GLY A 1 85 ? 4.843 -3.877 -13.707 1.00 75.12 85 GLY A N 1
ATOM 635 C CA . GLY A 1 85 ? 4.583 -3.134 -14.944 1.00 75.12 85 GLY A CA 1
ATOM 636 C C . GLY A 1 85 ? 5.333 -3.658 -16.174 1.00 75.12 85 GLY A C 1
ATOM 637 O O . GLY A 1 85 ? 5.295 -3.009 -17.214 1.00 75.12 85 GLY A O 1
ATOM 638 N N . SER A 1 86 ? 6.041 -4.781 -16.045 1.00 75.62 86 SER A N 1
ATOM 639 C CA . SER A 1 86 ? 6.774 -5.486 -17.102 1.00 75.62 86 SER A CA 1
ATOM 640 C C . SER A 1 86 ? 7.119 -6.906 -16.642 1.00 75.62 86 SER A C 1
ATOM 642 O O . SER A 1 86 ? 7.057 -7.207 -15.449 1.00 75.62 86 SER A O 1
ATOM 644 N N . ALA A 1 87 ? 7.544 -7.766 -17.574 1.00 72.69 87 ALA A N 1
ATOM 645 C CA . ALA A 1 87 ? 7.966 -9.141 -17.280 1.00 72.69 87 ALA A CA 1
ATOM 646 C C . ALA A 1 87 ? 9.143 -9.226 -16.280 1.00 72.69 87 ALA A C 1
ATOM 648 O O . ALA A 1 87 ? 9.268 -10.194 -15.532 1.00 72.69 87 ALA A O 1
ATOM 649 N N . SE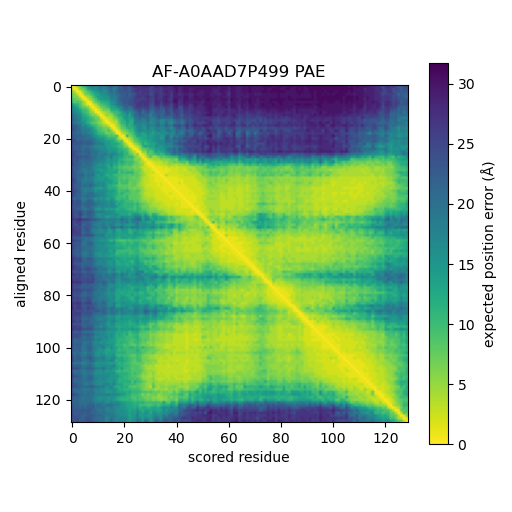R A 1 88 ? 9.995 -8.198 -16.223 1.00 77.94 88 SER A N 1
ATOM 650 C CA . SER A 1 88 ? 11.129 -8.101 -15.298 1.00 77.94 88 SER A CA 1
ATOM 651 C C . SER A 1 88 ? 11.098 -6.805 -14.483 1.00 77.94 88 SER A C 1
ATOM 653 O O . SER A 1 88 ? 10.451 -5.829 -14.866 1.00 77.94 88 SER A O 1
ATOM 655 N N . VAL A 1 89 ? 11.795 -6.804 -13.339 1.00 79.88 89 VAL A N 1
ATOM 656 C CA . VAL A 1 89 ? 11.968 -5.612 -12.492 1.00 79.88 89 VAL A CA 1
ATOM 657 C C . VAL A 1 89 ? 12.874 -4.618 -13.217 1.00 79.88 89 VAL A C 1
ATOM 659 O O . VAL A 1 89 ? 14.030 -4.934 -13.511 1.00 79.88 89 VAL A O 1
ATOM 662 N N . GLY A 1 90 ? 12.347 -3.424 -13.489 1.00 81.50 90 GLY A N 1
ATOM 663 C CA . GLY A 1 90 ? 13.030 -2.386 -14.259 1.00 81.50 90 GLY A CA 1
ATOM 664 C C . GLY A 1 90 ? 12.572 -0.970 -13.903 1.00 81.50 90 GLY A C 1
ATOM 665 O O . GLY A 1 90 ? 12.094 -0.704 -12.800 1.00 81.50 90 GLY A O 1
ATOM 666 N N . GLN A 1 91 ? 12.721 -0.037 -14.846 1.00 82.31 91 GLN A N 1
ATOM 667 C CA . GLN A 1 91 ? 12.392 1.378 -14.632 1.00 82.31 91 GLN A CA 1
ATOM 668 C C . GLN A 1 91 ? 10.888 1.614 -14.399 1.00 82.31 91 GLN A C 1
ATOM 670 O O . GLN A 1 91 ? 10.517 2.436 -13.564 1.00 82.31 91 GLN A O 1
ATOM 675 N N . SER A 1 92 ? 10.031 0.860 -15.093 1.00 83.69 92 SER A N 1
ATOM 676 C CA . SER A 1 92 ? 8.570 0.853 -14.920 1.00 83.69 92 SER A CA 1
ATOM 677 C C . SER A 1 92 ? 8.163 0.525 -13.480 1.00 83.69 92 SER A C 1
ATOM 679 O O . SER A 1 92 ? 7.317 1.210 -12.903 1.00 83.69 92 SER A O 1
ATOM 681 N N . THR A 1 93 ? 8.804 -0.483 -12.880 1.00 83.56 93 THR A N 1
ATOM 682 C CA . THR A 1 93 ? 8.561 -0.909 -11.496 1.00 83.56 93 THR A CA 1
ATOM 683 C C . THR A 1 93 ? 8.915 0.198 -10.510 1.00 83.56 93 THR A C 1
ATOM 685 O O . THR A 1 93 ? 8.138 0.482 -9.602 1.00 83.56 93 THR A O 1
ATOM 688 N N . LEU A 1 94 ? 10.046 0.879 -10.720 1.00 83.62 94 LEU A N 1
ATOM 689 C CA . LEU A 1 94 ? 10.503 1.940 -9.826 1.00 83.62 94 LEU A CA 1
ATOM 690 C C . LEU A 1 94 ? 9.553 3.141 -9.812 1.00 83.62 94 LEU A C 1
ATOM 692 O O . LEU A 1 94 ? 9.214 3.640 -8.743 1.00 83.62 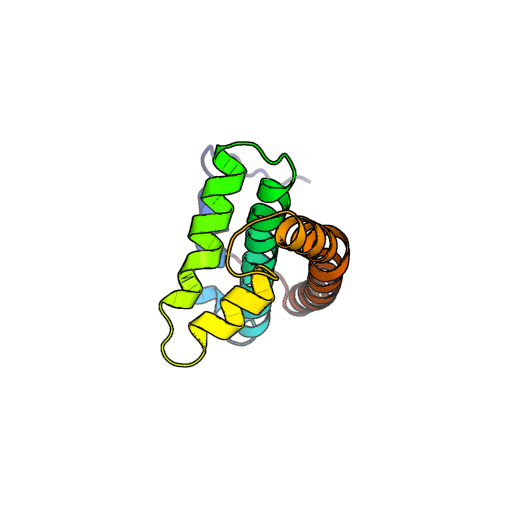94 LEU A O 1
ATOM 696 N N . THR A 1 95 ? 9.076 3.582 -10.978 1.00 86.31 95 THR A N 1
ATOM 697 C CA . THR A 1 95 ? 8.115 4.692 -11.055 1.00 86.31 95 THR A CA 1
ATOM 698 C C . THR A 1 95 ? 6.794 4.343 -10.359 1.00 86.31 95 THR A C 1
ATOM 700 O O . THR A 1 95 ? 6.230 5.181 -9.654 1.00 86.31 95 THR A O 1
ATOM 703 N N . ARG A 1 96 ? 6.322 3.093 -10.482 1.00 86.38 96 ARG A N 1
ATOM 704 C CA . ARG A 1 96 ? 5.126 2.615 -9.765 1.00 86.38 96 ARG A CA 1
ATOM 705 C C . ARG A 1 96 ? 5.353 2.551 -8.259 1.00 86.38 96 ARG A C 1
ATOM 707 O O . ARG A 1 96 ? 4.513 3.031 -7.509 1.00 86.38 96 ARG A O 1
ATOM 714 N N . PHE A 1 97 ? 6.488 2.016 -7.817 1.00 85.56 97 PHE A N 1
ATOM 715 C CA . PHE A 1 97 ? 6.826 1.911 -6.396 1.00 85.56 97 PHE A CA 1
ATOM 716 C C . PHE A 1 97 ? 6.980 3.289 -5.755 1.00 85.56 97 PHE A C 1
ATOM 718 O O . PHE A 1 97 ? 6.480 3.498 -4.656 1.00 85.56 97 PHE A O 1
ATOM 725 N N . TYR A 1 98 ? 7.573 4.252 -6.462 1.00 86.94 98 TYR A N 1
ATOM 726 C CA . TYR A 1 98 ? 7.647 5.639 -6.011 1.00 86.94 98 TYR A CA 1
ATOM 727 C C . TYR A 1 98 ? 6.254 6.267 -5.850 1.00 86.94 98 TYR A C 1
ATOM 729 O O . TYR A 1 98 ? 5.963 6.857 -4.809 1.00 86.94 98 TYR A O 1
ATOM 737 N N . SER A 1 99 ? 5.365 6.093 -6.835 1.00 88.44 99 SER A N 1
ATOM 738 C CA . SER A 1 99 ? 3.983 6.591 -6.759 1.00 88.44 99 SER A CA 1
ATOM 739 C C . SER A 1 99 ? 3.187 5.915 -5.633 1.00 88.44 99 SER A C 1
ATOM 741 O O . SER A 1 99 ? 2.503 6.589 -4.861 1.00 88.44 99 SER A O 1
ATOM 743 N N . LEU A 1 100 ? 3.332 4.596 -5.473 1.00 88.69 100 LEU A N 1
ATOM 744 C CA . LEU A 1 100 ? 2.719 3.848 -4.376 1.00 88.69 100 LEU A CA 1
ATOM 745 C C . LEU A 1 100 ? 3.241 4.315 -3.011 1.00 88.69 100 LEU A C 1
ATOM 747 O O . LEU A 1 100 ? 2.445 4.485 -2.094 1.00 88.69 100 LEU A O 1
ATOM 751 N N . HIS A 1 101 ? 4.545 4.569 -2.880 1.00 89.44 101 HIS A N 1
ATOM 752 C CA . HIS A 1 101 ? 5.185 4.961 -1.622 1.00 89.44 101 HIS A CA 1
ATOM 753 C C . HIS A 1 101 ? 4.878 6.393 -1.188 1.00 89.44 101 HIS A C 1
ATOM 755 O O . HIS A 1 101 ? 4.718 6.655 -0.002 1.00 89.44 101 HIS A O 1
ATOM 761 N N . THR A 1 102 ? 4.812 7.331 -2.130 1.00 89.25 102 THR A N 1
ATOM 762 C CA . THR A 1 102 ? 4.644 8.762 -1.821 1.00 89.25 102 THR A CA 1
ATOM 763 C C . THR A 1 102 ? 3.195 9.229 -1.852 1.00 89.25 102 THR A C 1
ATOM 765 O O . THR A 1 102 ? 2.885 10.251 -1.247 1.00 89.25 102 THR A O 1
ATOM 768 N N . PHE A 1 103 ? 2.302 8.497 -2.524 1.00 89.44 103 PHE A N 1
ATOM 769 C CA . PHE A 1 103 ? 0.909 8.910 -2.676 1.00 89.44 103 PHE A CA 1
ATOM 770 C C . PHE A 1 103 ? -0.069 7.914 -2.053 1.00 89.44 103 PHE A C 1
ATOM 772 O O . PHE A 1 103 ? -0.835 8.270 -1.161 1.00 89.44 103 PHE A O 1
ATOM 779 N N . VAL A 1 104 ? -0.021 6.647 -2.472 1.00 90.38 104 VAL A N 1
ATOM 780 C CA . VAL A 1 104 ? -1.040 5.652 -2.094 1.00 90.38 104 VAL A CA 1
ATOM 781 C C . VAL A 1 104 ? -0.884 5.185 -0.648 1.00 90.38 104 VAL A C 1
ATOM 783 O O . VAL A 1 104 ? -1.848 5.211 0.116 1.00 90.38 104 VAL A O 1
ATOM 786 N N . LEU A 1 105 ? 0.325 4.782 -0.256 1.00 88.81 105 LEU A N 1
ATOM 787 C CA . LEU A 1 105 ? 0.617 4.291 1.087 1.00 88.81 105 LEU A CA 1
ATOM 788 C C . LEU A 1 105 ? 0.427 5.371 2.169 1.00 88.81 105 LEU A C 1
ATOM 790 O O . LEU A 1 105 ? -0.235 5.066 3.160 1.00 88.81 105 LEU A O 1
ATOM 794 N N . PRO A 1 106 ? 0.899 6.627 2.012 1.00 89.12 106 PRO A N 1
ATOM 795 C CA . PRO A 1 106 ? 0.661 7.672 3.005 1.00 89.12 106 PRO A CA 1
ATOM 796 C C . PRO A 1 106 ? -0.823 7.981 3.157 1.00 89.12 106 PRO A C 1
ATOM 798 O O . PRO A 1 106 ? -1.301 8.093 4.280 1.00 89.12 106 PRO A O 1
ATOM 801 N N . LEU A 1 107 ? -1.570 8.043 2.050 1.00 92.81 107 LEU A N 1
ATOM 802 C CA . LEU A 1 107 ? -3.006 8.302 2.082 1.00 92.81 107 LEU A CA 1
ATOM 803 C C . LEU A 1 107 ? -3.771 7.176 2.792 1.00 92.81 107 LEU A C 1
ATOM 805 O O . LEU A 1 107 ? -4.590 7.453 3.669 1.00 92.81 107 LEU A O 1
ATOM 809 N N . LEU A 1 108 ? -3.468 5.912 2.479 1.00 91.62 108 LEU A N 1
ATOM 810 C CA . LEU A 1 108 ? -4.054 4.759 3.170 1.00 91.62 108 LEU A CA 1
ATOM 811 C C . LEU A 1 108 ? -3.708 4.761 4.659 1.00 91.62 108 LEU A C 1
ATOM 813 O O . LEU A 1 108 ? -4.604 4.636 5.494 1.00 91.62 108 LEU A O 1
ATOM 817 N N . THR A 1 109 ? -2.435 4.952 5.007 1.00 90.06 109 THR A N 1
ATOM 818 C CA . THR A 1 109 ? -2.002 4.996 6.406 1.00 90.06 109 THR A CA 1
ATOM 819 C C . THR A 1 109 ? -2.672 6.141 7.154 1.00 90.06 109 THR A C 1
ATOM 821 O O . THR A 1 109 ? -3.183 5.908 8.243 1.00 90.06 109 THR A O 1
ATOM 824 N N . SER A 1 110 ? -2.770 7.347 6.584 1.00 89.88 110 SER A N 1
ATOM 825 C CA . SER A 1 110 ? -3.486 8.466 7.210 1.00 89.88 110 SER A CA 1
ATOM 826 C C . SER A 1 110 ? -4.953 8.129 7.489 1.00 89.88 110 SER A C 1
ATOM 828 O O . SER A 1 110 ? -5.435 8.379 8.593 1.00 89.88 110 SER A O 1
ATOM 830 N N . VAL A 1 111 ? -5.653 7.513 6.534 1.00 90.12 111 VAL A N 1
ATOM 831 C CA . VAL A 1 111 ? -7.058 7.106 6.692 1.00 90.12 111 VAL A CA 1
ATOM 832 C C . VAL A 1 111 ? -7.218 6.046 7.789 1.00 90.12 111 VAL A C 1
ATOM 834 O O . VAL A 1 111 ? -8.071 6.193 8.668 1.00 90.12 111 VAL A O 1
ATOM 837 N N . PHE A 1 112 ? -6.374 5.011 7.800 1.00 86.56 112 PHE A N 1
ATOM 838 C CA . PHE A 1 112 ? -6.414 3.974 8.836 1.00 86.56 112 PHE A CA 1
ATOM 839 C C . PHE A 1 112 ? -6.010 4.507 10.216 1.00 86.56 112 PHE A C 1
ATOM 841 O O . PHE A 1 112 ? -6.629 4.135 11.212 1.00 86.56 112 PHE A O 1
ATOM 848 N N . MET A 1 113 ? -5.048 5.429 10.294 1.00 85.88 113 MET A N 1
ATOM 849 C CA . MET A 1 113 ? -4.636 6.070 11.546 1.00 85.88 113 MET A CA 1
ATOM 850 C C . MET A 1 113 ? -5.784 6.889 12.155 1.00 85.88 113 MET A C 1
ATOM 852 O O . MET A 1 113 ? -6.054 6.803 13.356 1.00 85.88 113 MET A O 1
ATOM 856 N N . LEU A 1 114 ? -6.507 7.640 11.315 1.00 86.38 114 LEU A N 1
ATOM 857 C CA . LEU A 1 114 ? -7.690 8.403 11.716 1.00 86.38 114 LEU A CA 1
ATOM 858 C C . LEU A 1 114 ? -8.850 7.510 12.163 1.00 86.38 114 LEU A C 1
ATOM 860 O O . LEU A 1 114 ? -9.629 7.941 13.005 1.00 86.38 114 LEU A O 1
ATOM 864 N N . MET A 1 115 ? -8.970 6.281 11.654 1.00 82.44 115 MET A N 1
ATOM 865 C CA . MET A 1 115 ? -9.943 5.303 12.162 1.00 82.44 115 MET A CA 1
ATOM 866 C C . MET A 1 115 ? -9.484 4.625 13.461 1.00 82.44 115 MET A C 1
ATOM 868 O O . MET A 1 115 ? -10.304 4.350 14.338 1.00 82.44 115 MET A O 1
ATOM 872 N N . HIS A 1 116 ? -8.182 4.382 13.612 1.00 79.94 116 HIS A N 1
ATOM 873 C CA . HIS A 1 116 ? -7.613 3.667 14.752 1.00 79.94 116 HIS A CA 1
ATOM 874 C C . HIS A 1 116 ? -7.644 4.501 16.047 1.00 79.94 116 HIS A C 1
ATOM 876 O O . HIS A 1 116 ? -8.083 4.018 17.095 1.00 79.94 116 HIS A O 1
ATOM 882 N N . PHE A 1 117 ? -7.267 5.787 15.993 1.00 78.31 117 PHE A N 1
ATOM 883 C CA . PHE A 1 117 ? -7.209 6.643 17.188 1.00 78.31 117 PHE A CA 1
ATOM 884 C C . PHE A 1 117 ? -8.557 6.861 17.907 1.00 78.31 117 PHE A C 1
ATOM 886 O O . PHE A 1 117 ? -8.584 6.797 19.141 1.00 78.31 117 PHE A O 1
ATOM 893 N N . PRO A 1 118 ? -9.688 7.115 17.218 1.00 77.31 118 PRO A N 1
ATOM 894 C CA . PRO A 1 118 ? -10.994 7.229 17.862 1.00 77.31 118 PRO A CA 1
ATOM 895 C C . PRO A 1 118 ? -11.450 5.923 18.509 1.00 77.31 118 PRO A C 1
ATOM 897 O O . PRO A 1 118 ? -12.127 5.957 19.536 1.00 77.31 118 PRO A O 1
ATOM 900 N N . MET A 1 119 ? -11.074 4.778 17.934 1.00 69.19 119 MET A N 1
ATOM 901 C CA . MET A 1 119 ? -11.440 3.465 18.460 1.00 69.19 119 MET A CA 1
ATOM 902 C C . MET A 1 119 ? -10.736 3.185 19.793 1.00 69.19 119 MET A C 1
ATOM 904 O O . MET A 1 119 ? -11.387 2.781 20.757 1.00 69.19 119 MET A O 1
ATOM 908 N N . ILE A 1 120 ? -9.450 3.543 19.893 1.00 70.25 120 ILE A N 1
ATOM 909 C CA . ILE A 1 120 ? -8.693 3.512 21.154 1.00 70.25 120 ILE A CA 1
ATOM 910 C C . ILE A 1 120 ? -9.284 4.493 22.172 1.00 70.25 120 ILE A C 1
ATOM 912 O O . ILE A 1 120 ? -9.516 4.122 23.323 1.00 70.25 120 ILE A O 1
ATOM 916 N N . ARG A 1 121 ? -9.580 5.736 21.757 1.00 72.69 121 ARG A N 1
ATOM 917 C CA . ARG A 1 121 ? -10.168 6.752 22.649 1.00 72.69 121 ARG A CA 1
ATOM 918 C C . ARG A 1 121 ? -11.517 6.323 23.228 1.00 72.69 121 ARG A C 1
ATOM 920 O O . ARG A 1 121 ? -11.789 6.621 24.384 1.00 72.69 121 ARG A O 1
ATOM 927 N N . LYS A 1 122 ? -12.348 5.621 22.451 1.00 65.38 122 LYS A N 1
ATOM 928 C CA . LYS A 1 122 ? -13.660 5.130 22.899 1.00 65.38 122 LYS A CA 1
ATOM 929 C C . LYS A 1 122 ? -13.581 3.928 23.843 1.00 65.38 122 LYS A C 1
ATOM 931 O O . LYS A 1 122 ? -14.488 3.753 24.646 1.00 65.38 122 LYS A O 1
ATOM 936 N N . GLN A 1 123 ? -12.547 3.094 23.736 1.00 59.94 123 GLN A N 1
ATOM 937 C CA . GLN A 1 123 ? -12.464 1.831 24.482 1.00 59.94 123 GLN A CA 1
ATOM 938 C C . GLN A 1 123 ? -11.650 1.919 25.781 1.00 59.94 123 GLN A C 1
ATOM 940 O O . GLN A 1 123 ? -11.736 0.995 26.586 1.00 59.94 123 GLN A O 1
ATOM 945 N N . GLY A 1 124 ? -10.889 3.001 26.005 1.00 58.44 124 GLY A N 1
ATOM 946 C CA . GLY A 1 124 ? -10.024 3.157 27.185 1.00 58.44 124 GLY A CA 1
ATOM 947 C C . GLY A 1 124 ? -8.887 2.126 27.230 1.00 58.44 124 GLY A C 1
ATOM 948 O O . GLY A 1 124 ? -8.875 1.185 26.442 1.00 58.44 124 GLY A O 1
ATOM 949 N N . ILE A 1 125 ? -7.893 2.297 28.107 1.00 59.16 125 ILE A N 1
ATOM 950 C CA . ILE A 1 125 ? -6.824 1.302 28.329 1.00 59.16 125 ILE A CA 1
ATOM 951 C C . ILE A 1 125 ? -7.392 0.123 29.133 1.00 59.16 125 ILE A C 1
ATOM 953 O O . ILE A 1 125 ? -8.093 0.334 30.120 1.00 59.16 125 ILE A O 1
ATOM 957 N N . SER A 1 126 ? -7.100 -1.116 28.718 1.00 54.84 126 SER A N 1
ATOM 958 C CA . SER A 1 126 ? -7.366 -2.284 29.567 1.00 54.84 126 SER A CA 1
ATOM 959 C C . SER A 1 126 ? -6.481 -2.174 30.801 1.00 54.84 126 SER A C 1
ATOM 961 O O . SER A 1 126 ? -5.262 -2.082 30.664 1.00 54.84 126 SER A O 1
ATOM 963 N N . GLY A 1 127 ? -7.098 -2.146 31.983 1.00 48.91 127 GLY A N 1
ATOM 964 C CA . GLY A 1 127 ? -6.362 -2.172 33.241 1.00 48.91 127 GLY A CA 1
ATOM 965 C C . GLY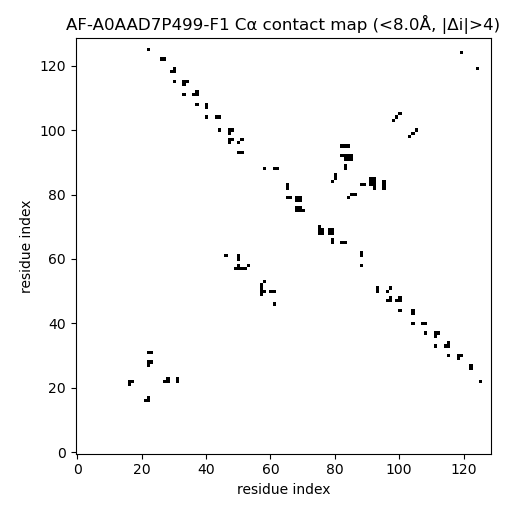 A 1 127 ? -5.469 -3.418 33.320 1.00 48.91 127 GLY A C 1
ATOM 966 O O . GLY A 1 127 ? -5.878 -4.471 32.817 1.00 48.91 127 GLY A O 1
ATOM 967 N N . PRO A 1 128 ? -4.261 -3.299 33.899 1.00 57.31 128 PRO A N 1
ATOM 968 C CA . PRO A 1 128 ? -3.421 -4.457 34.176 1.00 57.31 128 PRO A CA 1
ATOM 969 C C . PRO A 1 128 ? -4.158 -5.416 35.124 1.00 57.31 128 PRO A C 1
ATOM 971 O O . PRO A 1 128 ? -4.935 -4.969 35.972 1.00 57.31 128 PRO A O 1
ATOM 974 N N . LEU A 1 129 ? -3.948 -6.722 34.926 1.00 46.38 129 LEU A N 1
ATOM 975 C CA . LEU A 1 129 ? -4.348 -7.759 35.884 1.00 46.38 129 LEU A CA 1
ATOM 976 C C . LEU A 1 129 ? -3.411 -7.744 37.093 1.00 46.38 129 LEU A C 1
ATOM 978 O O . LEU A 1 129 ? -2.195 -7.548 36.867 1.00 46.38 129 LEU A O 1
#

InterPro domains:
  IPR005797 Cytochrome b/b6, N-terminal domain [PF00033] (22-124)
  IPR005797 Cytochrome b/b6, N-terminal domain [PS51002] (1-129)
  IPR016174 Di-haem cytochrome, transmembrane [SSF81342] (25-129)
  IPR027387 Cytochrome b/b6-like domain superfamily [G3DSA:1.20.810.10] (17-129)

Mean predicted aligned error: 12.47 Å

Secondary structure (DSSP, 8-state):
-------TTTHHHHHHHHHSGGGGSTT-HHHHHHHHHHHHHHHHHHHHHHTTT--HHHHHHHHHHTTGGGGSTTTHHHHHHHHHSSSSSSHHHHHHHHHIIIIIHHHHHHHHHHHHHHHHHHH-PPPP-

Organism: Quillaja saponaria (NCBI:txid32244)

Radius of gyration: 19.77 Å; Cα contacts (8 Å, |Δi|>4): 83; chains: 1; bounding box: 38×34×58 Å

Solvent-accessible surface area (backbone atoms only — not comparable to full-atom values): 7611 Å² total; per-residue (Å²): 136,89,79,84,84,87,65,102,67,63,71,59,58,59,59,46,54,77,71,35,75,78,51,58,45,87,88,37,47,67,53,50,54,49,46,52,51,51,51,52,54,50,53,49,47,52,59,39,57,50,43,69,81,64,42,76,65,27,50,52,51,51,52,54,62,57,46,57,50,54,76,41,82,96,52,10,65,62,52,33,35,66,65,23,64,39,100,57,87,49,72,59,19,50,58,49,35,50,49,39,51,73,49,51,48,51,52,51,48,53,54,51,50,64,57,41,53,57,49,50,67,74,66,56,82,83,77,84,132

pLDDT: mean 73.25, std 16.2, range [33.38, 92.81]

Sequence (129 aa):
MVGKYDGPNDDSAVYFVCISPVALKKPRELTWVTGVVLAVLTASFGVTGYSLPRDQIGYWAVKIVTGVPEAIPVIGSSVVELLRGSASVGQSTLTRFYSLHTFVLPLLTSVFMLMHFPMIRKQGISGPL